Protein AF-A0A7T8JWN9-F1 (afdb_monomer)

Foldseek 3Di:
DFDWDFDDDDPPDPDPTDTDTDDDDDDDPPFWDDKDWDFDDDDPPNPDRDTFIWTWGDPDVVDIDIDTDDDDDPPPDD

Structure (mmCIF, N/CA/C/O backbone):
data_AF-A0A7T8JWN9-F1
#
_entry.id   AF-A0A7T8JWN9-F1
#
loop_
_atom_site.group_PDB
_atom_site.id
_atom_site.type_symbol
_atom_site.label_atom_id
_atom_site.label_alt_id
_atom_site.label_comp_id
_atom_site.label_asym_id
_atom_site.label_entity_id
_atom_site.label_seq_id
_atom_site.pdbx_PDB_ins_code
_atom_site.Cartn_x
_atom_site.Cartn_y
_atom_site.Cartn_z
_atom_site.occupancy
_atom_site.B_iso_or_equiv
_atom_site.auth_seq_id
_atom_site.auth_comp_id
_atom_site.auth_asym_id
_atom_site.auth_atom_id
_atom_site.pdbx_PDB_model_num
ATOM 1 N N . ALA A 1 1 ? -7.174 21.619 12.069 1.00 57.62 1 ALA A N 1
ATOM 2 C CA . ALA A 1 1 ? -6.261 22.504 12.825 1.00 57.62 1 ALA A CA 1
ATOM 3 C C . ALA A 1 1 ? -5.781 21.747 14.062 1.00 57.62 1 ALA A C 1
ATOM 5 O O . ALA A 1 1 ? -6.518 20.865 14.483 1.00 57.62 1 ALA A O 1
ATOM 6 N N . PRO A 1 2 ? -4.581 22.012 14.609 1.00 66.69 2 PRO A N 1
ATOM 7 C CA . PRO A 1 2 ? -4.125 21.319 15.812 1.00 66.69 2 PRO A CA 1
ATOM 8 C C . PRO A 1 2 ? -5.088 21.610 16.971 1.00 66.69 2 PRO A C 1
ATOM 10 O O . PRO A 1 2 ? -5.412 22.777 17.204 1.00 66.69 2 PRO A O 1
ATOM 13 N N . GLU A 1 3 ? -5.572 20.571 17.641 1.00 81.12 3 GLU A N 1
ATOM 14 C CA . GLU A 1 3 ? -6.556 20.668 18.724 1.00 81.12 3 GLU A CA 1
ATOM 15 C C . GLU A 1 3 ? -5.858 20.849 20.084 1.00 81.12 3 GLU A C 1
ATOM 17 O O . GLU A 1 3 ? -4.690 20.480 20.243 1.00 81.12 3 GLU A O 1
ATOM 22 N N . TRP A 1 4 ? -6.546 21.469 21.048 1.00 83.69 4 TRP A N 1
ATOM 23 C CA . TRP A 1 4 ? -6.057 21.615 22.420 1.00 83.69 4 TRP A CA 1
ATOM 24 C C . TRP A 1 4 ? -6.417 20.373 23.235 1.00 83.69 4 TRP A C 1
ATOM 26 O O . TRP A 1 4 ? -7.592 20.112 23.477 1.00 83.69 4 TRP A O 1
ATOM 36 N N . TYR A 1 5 ? -5.409 19.648 23.709 1.00 82.75 5 TYR A N 1
ATOM 37 C CA . TYR A 1 5 ? -5.577 18.482 24.571 1.00 82.75 5 TYR A CA 1
ATOM 38 C C . TYR A 1 5 ? -5.308 18.869 26.024 1.00 82.75 5 TYR A C 1
ATOM 40 O O . TYR A 1 5 ? -4.289 19.496 26.323 1.00 82.75 5 TYR A O 1
ATOM 48 N N . LYS A 1 6 ? -6.223 18.517 26.933 1.00 85.88 6 LYS A N 1
ATOM 49 C CA . LYS A 1 6 ? -6.038 18.742 28.372 1.00 85.88 6 LYS A CA 1
ATOM 50 C C . LYS A 1 6 ? -5.003 17.752 28.903 1.00 85.88 6 LYS A C 1
ATOM 52 O O . LYS A 1 6 ? -5.095 16.561 28.617 1.00 85.88 6 LYS A O 1
ATOM 57 N N . LEU A 1 7 ? -4.027 18.253 29.652 1.00 84.00 7 LEU A N 1
ATOM 58 C CA . LEU A 1 7 ? -3.040 17.415 30.324 1.00 84.00 7 LEU A CA 1
ATOM 59 C C . LEU A 1 7 ? -3.576 16.972 31.688 1.00 84.00 7 LEU A C 1
ATOM 61 O O . LEU A 1 7 ? -4.249 17.742 32.378 1.00 84.00 7 LEU A O 1
ATOM 65 N N . GLU A 1 8 ? -3.265 15.740 32.083 1.00 83.12 8 GLU A N 1
ATOM 66 C CA . GLU A 1 8 ? -3.451 15.301 33.465 1.00 83.12 8 GLU A CA 1
ATOM 67 C C . GLU A 1 8 ? -2.372 15.955 34.328 1.00 83.12 8 GLU A C 1
ATOM 69 O O . GLU A 1 8 ? -1.177 15.769 34.097 1.00 83.12 8 GLU A O 1
ATO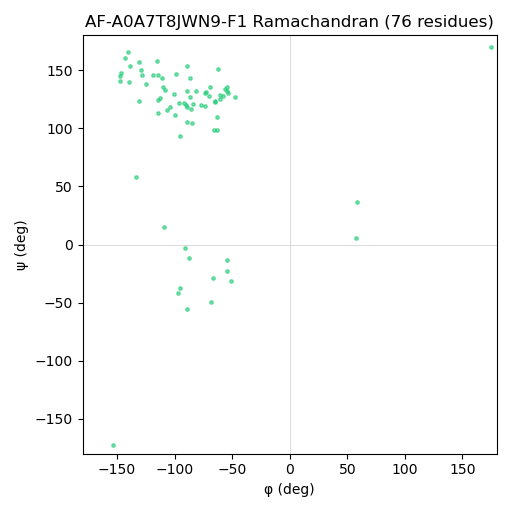M 74 N N . THR A 1 9 ? -2.788 16.760 35.303 1.00 78.56 9 THR A N 1
ATOM 75 C CA . THR A 1 9 ? -1.869 17.414 36.236 1.00 78.56 9 THR A CA 1
ATOM 76 C C . THR A 1 9 ? -1.802 16.635 37.547 1.00 78.56 9 THR A C 1
ATOM 78 O O . THR A 1 9 ? -2.774 16.018 37.988 1.00 78.56 9 THR A O 1
ATOM 81 N N . GLY A 1 10 ? -0.626 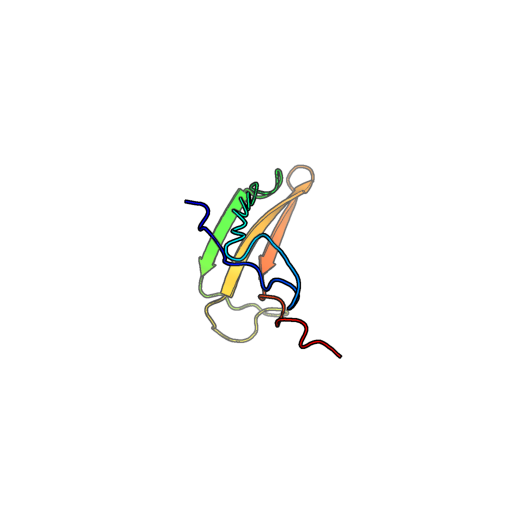16.633 38.180 1.00 78.19 10 GLY A N 1
ATOM 82 C CA . GLY A 1 10 ? -0.452 16.026 39.500 1.00 78.19 10 GLY A CA 1
ATOM 83 C C . GLY A 1 10 ? -1.313 16.727 40.557 1.00 78.19 10 GLY A C 1
ATOM 84 O O . GLY A 1 10 ? -1.566 17.926 40.461 1.00 78.19 10 GLY A O 1
ATOM 85 N N . LYS A 1 11 ? -1.728 15.991 41.599 1.00 73.00 11 LYS A N 1
ATOM 86 C CA . LYS A 1 11 ? -2.684 16.457 42.630 1.00 73.00 11 LYS A CA 1
ATOM 87 C C . LYS A 1 11 ? -2.298 17.769 43.339 1.00 73.00 11 LYS A C 1
ATOM 89 O O . LYS A 1 11 ? -3.187 18.453 43.829 1.00 73.00 11 LYS A O 1
ATOM 94 N N . ASN A 1 12 ? -1.012 18.130 43.353 1.00 72.94 12 ASN A N 1
ATOM 95 C CA . ASN A 1 12 ? -0.489 19.353 43.978 1.00 72.94 12 ASN A CA 1
ATOM 96 C C . ASN A 1 12 ? -0.012 20.410 42.962 1.00 72.94 12 ASN A C 1
ATOM 98 O O . ASN A 1 12 ? 0.714 21.329 43.332 1.00 72.94 12 ASN A O 1
ATOM 102 N N . SER A 1 13 ? -0.374 20.283 41.681 1.00 70.56 13 SER A N 1
ATOM 103 C CA . SER A 1 13 ? -0.007 21.277 40.670 1.00 70.56 13 SER A CA 1
ATOM 104 C C . SER A 1 13 ? -0.783 22.587 40.889 1.00 70.56 13 SER A C 1
ATOM 106 O O . SER A 1 13 ? -2.016 22.544 40.953 1.00 70.56 13 SER A O 1
ATOM 108 N N . PRO A 1 14 ? -0.109 23.751 40.973 1.00 72.06 14 PRO A N 1
ATOM 109 C CA . PRO A 1 14 ? -0.780 25.050 41.053 1.00 72.06 14 PRO A CA 1
ATOM 110 C C 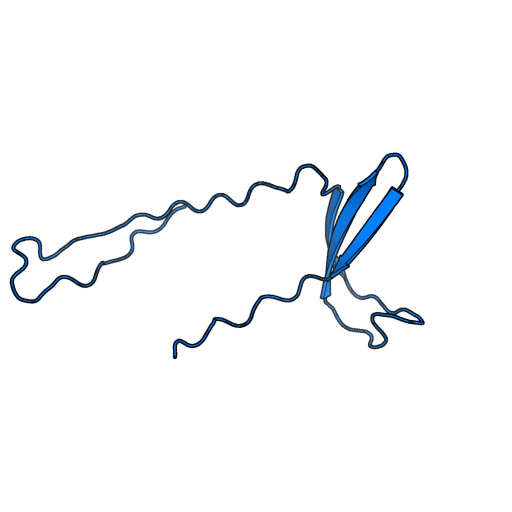. PRO A 1 14 ? -1.531 25.382 39.753 1.00 72.06 14 PRO A C 1
ATOM 112 O O . PRO A 1 14 ? -2.582 26.020 39.790 1.00 72.06 14 PRO A O 1
ATOM 115 N N . ASP A 1 15 ? -1.048 24.872 38.617 1.00 72.00 15 ASP A N 1
ATOM 116 C CA . ASP A 1 15 ? -1.721 24.954 37.326 1.00 72.00 15 ASP A CA 1
ATOM 117 C C . ASP A 1 15 ? -2.735 23.816 37.178 1.00 72.00 15 ASP A C 1
ATOM 119 O O . ASP A 1 15 ? -2.378 22.653 36.957 1.00 72.00 15 ASP A O 1
ATOM 123 N N . LYS A 1 16 ? -4.021 24.161 37.315 1.00 70.69 16 LYS A N 1
ATOM 124 C CA . LYS A 1 16 ? -5.158 23.228 37.204 1.00 70.69 16 LYS A CA 1
ATOM 125 C C . LYS A 1 16 ? -5.672 23.049 35.769 1.00 70.69 16 LYS A C 1
ATOM 127 O O . LYS A 1 16 ? -6.450 22.131 35.509 1.00 70.69 16 LYS A O 1
ATOM 132 N N . GLU A 1 17 ? -5.234 23.888 34.829 1.00 75.31 17 GLU A N 1
ATOM 133 C CA . GLU A 1 17 ? -5.698 23.872 33.435 1.00 75.31 17 GLU A CA 1
ATOM 134 C C . GLU A 1 17 ? -4.558 23.952 32.414 1.00 75.31 17 GLU A C 1
ATOM 136 O O . GLU A 1 17 ? -4.527 24.819 31.542 1.00 75.31 17 GLU A O 1
ATO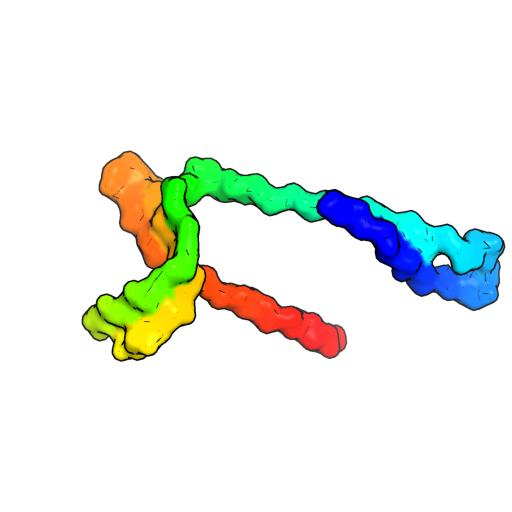M 141 N N . MET A 1 18 ? -3.630 22.998 32.465 1.00 81.44 18 MET A N 1
ATOM 142 C CA . MET A 1 18 ? -2.656 22.845 31.388 1.00 81.44 18 MET A CA 1
ATOM 143 C C . MET A 1 18 ? -3.293 22.232 30.137 1.00 81.44 18 MET A C 1
ATOM 145 O O . MET A 1 18 ? -3.948 21.184 30.182 1.00 81.44 18 MET A O 1
ATOM 149 N N . LYS A 1 19 ? -3.057 22.875 28.993 1.00 86.19 19 LYS A N 1
ATOM 150 C CA . LYS A 1 19 ? -3.446 22.385 27.670 1.00 86.19 19 LYS A CA 1
ATOM 151 C C . LYS A 1 19 ? -2.212 22.336 26.778 1.00 86.19 19 LYS A C 1
ATOM 153 O O . LYS A 1 19 ? -1.412 23.267 26.775 1.00 86.19 19 LYS A O 1
ATOM 158 N N . ILE A 1 20 ? -2.077 21.273 25.996 1.00 87.25 20 ILE A N 1
ATOM 159 C CA . ILE A 1 20 ? -1.046 21.141 24.966 1.00 87.25 20 ILE A CA 1
ATOM 160 C C . ILE A 1 20 ? -1.694 21.183 23.586 1.00 87.25 20 ILE A C 1
ATOM 162 O O . ILE A 1 20 ? -2.781 20.646 23.377 1.00 87.25 20 ILE A O 1
ATOM 166 N N . LYS A 1 21 ? -1.019 21.811 22.626 1.00 85.81 21 LYS A N 1
ATOM 167 C CA . LYS A 1 21 ? -1.426 21.816 21.223 1.00 85.81 21 LYS A CA 1
ATOM 168 C C . LYS A 1 21 ? -0.375 21.074 20.413 1.00 85.81 21 LYS A C 1
ATOM 170 O O . LYS A 1 21 ? 0.752 21.542 20.286 1.00 85.81 21 LYS A O 1
ATOM 175 N N . VAL A 1 22 ? -0.741 19.920 19.863 1.00 82.81 22 VAL A N 1
ATOM 176 C CA . VAL A 1 22 ? 0.186 19.088 19.083 1.00 82.81 22 VAL A CA 1
ATOM 177 C C . VAL A 1 22 ? -0.060 19.319 17.599 1.00 82.81 22 VAL A C 1
ATOM 179 O O . VAL A 1 22 ? -1.098 18.936 17.061 1.00 82.81 22 VAL A O 1
ATOM 182 N N . ALA A 1 23 ? 0.898 19.947 16.919 1.00 80.19 23 ALA A N 1
ATOM 183 C CA . ALA A 1 23 ? 0.877 20.066 15.468 1.00 80.19 23 ALA A CA 1
ATOM 184 C C . ALA A 1 23 ? 1.589 18.860 14.843 1.00 80.19 23 ALA A C 1
ATOM 186 O O . ALA A 1 23 ? 2.813 18.782 14.852 1.00 80.19 23 ALA A O 1
ATOM 187 N N . VAL A 1 24 ? 0.821 17.929 14.277 1.00 72.44 24 VAL A N 1
ATOM 188 C CA . VAL A 1 24 ? 1.382 16.836 13.474 1.00 72.44 24 VAL A CA 1
ATOM 189 C C . VAL A 1 24 ? 1.442 17.286 12.018 1.00 72.44 24 VAL A C 1
ATOM 191 O O . VAL A 1 24 ? 0.417 17.608 11.412 1.00 72.44 24 VAL A O 1
ATOM 194 N N . ARG A 1 25 ? 2.646 17.314 11.448 1.00 67.12 25 ARG A N 1
ATOM 195 C CA . ARG A 1 25 ? 2.862 17.474 10.009 1.00 67.12 25 ARG A CA 1
ATOM 196 C C . ARG A 1 25 ? 3.306 16.129 9.457 1.00 67.12 25 ARG A C 1
ATOM 198 O O . ARG A 1 25 ? 4.338 15.603 9.850 1.00 67.12 25 ARG A O 1
ATOM 205 N N . MET A 1 26 ? 2.479 15.553 8.594 1.00 67.12 26 MET A N 1
ATOM 206 C CA . MET A 1 26 ? 2.855 14.383 7.812 1.00 67.12 26 MET A CA 1
ATOM 207 C C . MET A 1 26 ? 3.344 14.897 6.465 1.00 67.12 26 MET A C 1
ATOM 209 O O . MET A 1 26 ? 2.530 15.150 5.576 1.00 67.12 26 MET A O 1
ATOM 213 N N . ASP A 1 27 ? 4.651 15.100 6.329 1.00 72.25 27 ASP A N 1
ATOM 214 C CA . ASP A 1 27 ? 5.215 15.457 5.033 1.00 72.25 27 ASP A CA 1
ATOM 215 C C . ASP A 1 27 ? 5.113 14.266 4.083 1.00 72.25 27 ASP A C 1
ATOM 217 O O . ASP A 1 27 ? 5.372 13.109 4.437 1.00 72.25 27 ASP A O 1
ATOM 221 N N . LYS A 1 28 ? 4.686 14.549 2.851 1.00 72.12 28 LYS A N 1
ATOM 222 C CA . LYS A 1 28 ? 4.642 13.547 1.792 1.00 72.12 28 LYS A CA 1
ATOM 223 C C . LYS A 1 28 ? 6.074 13.039 1.574 1.00 72.12 28 LYS A C 1
ATOM 225 O O . LYS A 1 28 ? 6.946 13.858 1.290 1.00 72.12 28 LYS A O 1
ATOM 230 N N . PRO A 1 29 ? 6.330 11.717 1.655 1.00 76.38 29 PRO A N 1
ATOM 231 C CA . PRO A 1 29 ? 7.658 11.188 1.382 1.00 76.38 29 PRO A CA 1
ATOM 232 C C . PRO A 1 29 ? 8.108 11.667 0.002 1.00 76.38 29 PRO A C 1
ATOM 234 O O . PRO A 1 29 ? 7.344 11.539 -0.956 1.00 76.38 29 PRO A O 1
ATOM 237 N N . MET A 1 30 ? 9.331 12.188 -0.110 1.00 78.69 30 MET A N 1
ATOM 238 C CA . MET A 1 30 ? 9.880 12.753 -1.355 1.00 78.69 30 MET A CA 1
ATOM 239 C C . MET A 1 30 ? 9.742 11.800 -2.556 1.00 78.69 30 MET A C 1
ATOM 241 O O . MET A 1 30 ? 9.512 12.213 -3.690 1.00 78.69 30 MET A O 1
ATOM 245 N N . ASN A 1 31 ? 9.791 10.497 -2.285 1.00 87.62 31 ASN A N 1
ATOM 246 C CA . ASN A 1 31 ? 9.730 9.451 -3.297 1.00 87.62 31 ASN A CA 1
ATOM 247 C C . ASN A 1 31 ? 8.304 8.963 -3.599 1.00 87.62 31 ASN A C 1
ATOM 249 O O . ASN A 1 31 ? 8.116 8.111 -4.469 1.00 87.62 31 ASN A O 1
ATOM 253 N N . MET A 1 32 ? 7.283 9.470 -2.904 1.00 90.25 32 MET A N 1
ATOM 254 C CA . MET A 1 32 ? 5.891 9.085 -3.125 1.00 90.25 32 MET A CA 1
ATOM 255 C C . MET A 1 32 ? 5.348 9.772 -4.377 1.00 90.25 32 MET A C 1
ATOM 257 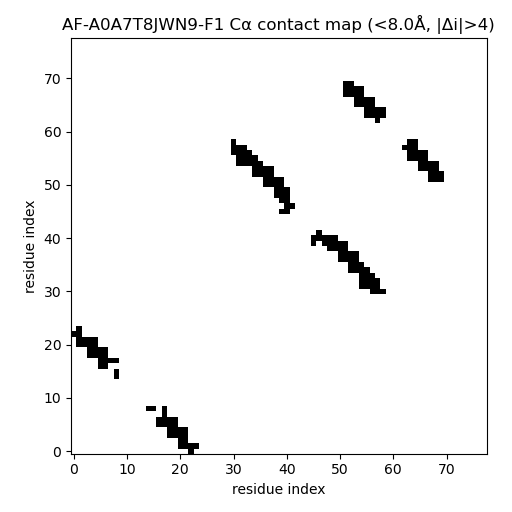O O . MET A 1 32 ? 5.241 10.995 -4.436 1.00 90.25 32 MET A O 1
ATOM 261 N N . LYS A 1 33 ? 4.917 8.995 -5.369 1.00 92.75 33 LYS A N 1
ATOM 262 C CA . LYS A 1 33 ? 4.302 9.539 -6.586 1.00 92.75 33 LYS A CA 1
ATOM 263 C C . LYS A 1 33 ? 2.798 9.680 -6.417 1.00 92.75 33 LYS A C 1
ATOM 265 O O . LYS A 1 33 ? 2.283 10.794 -6.461 1.00 92.75 33 LYS A O 1
ATOM 270 N N . HIS A 1 34 ? 2.115 8.595 -6.065 1.00 91.94 34 HIS A N 1
ATOM 271 C CA . HIS A 1 34 ? 0.663 8.572 -5.893 1.00 91.94 34 HIS A CA 1
ATOM 272 C C . HIS A 1 34 ? 0.251 7.745 -4.670 1.00 91.94 34 HIS A C 1
ATOM 274 O O . HIS A 1 34 ? 0.972 6.835 -4.260 1.00 91.94 34 HIS A O 1
ATOM 280 N N . CYS A 1 35 ? -0.903 8.056 -4.083 1.00 92.62 35 CYS A N 1
ATOM 281 C CA . CYS A 1 35 ? -1.461 7.314 -2.959 1.00 92.62 35 CYS A CA 1
ATOM 282 C C . CYS A 1 35 ? -2.989 7.309 -3.008 1.00 92.62 35 CYS A C 1
ATOM 284 O O . CYS A 1 35 ? -3.601 8.307 -3.387 1.00 92.62 35 CYS A O 1
ATOM 286 N N . GLY A 1 36 ? -3.600 6.207 -2.583 1.00 93.38 36 GLY A N 1
ATOM 287 C CA . GLY A 1 36 ? -5.052 6.107 -2.538 1.00 93.38 36 GLY A CA 1
ATOM 288 C C . GLY A 1 36 ? -5.558 4.726 -2.146 1.00 93.38 36 GLY A C 1
ATOM 289 O O . GLY A 1 36 ? -4.810 3.749 -2.072 1.00 93.38 36 GLY A O 1
ATOM 290 N N . TYR A 1 37 ? -6.861 4.646 -1.892 1.00 94.88 37 TYR A N 1
ATOM 291 C CA . TYR A 1 37 ? -7.530 3.371 -1.674 1.00 94.88 37 TYR A CA 1
ATOM 292 C C . TYR A 1 37 ? -7.966 2.768 -3.003 1.00 94.88 37 TYR A C 1
ATOM 294 O O . TYR A 1 37 ? -8.715 3.394 -3.747 1.00 94.88 37 TYR A O 1
ATOM 302 N N . MET A 1 38 ? -7.586 1.520 -3.251 1.00 94.88 38 MET A N 1
ATOM 303 C CA . MET A 1 38 ? -8.026 0.773 -4.430 1.00 94.88 38 MET A CA 1
ATOM 304 C C . MET A 1 38 ? -8.247 -0.701 -4.091 1.00 94.88 38 MET A C 1
ATOM 306 O O . MET A 1 38 ? -7.765 -1.209 -3.069 1.00 94.88 38 MET A O 1
ATOM 310 N N . TYR A 1 39 ? -9.011 -1.380 -4.942 1.00 94.81 39 TYR A N 1
ATOM 311 C CA . TYR A 1 39 ? -9.101 -2.834 -4.944 1.00 94.81 39 TYR A CA 1
ATOM 312 C C . TYR A 1 39 ? -8.014 -3.385 -5.860 1.00 94.81 39 TYR A C 1
ATOM 314 O O . TYR A 1 39 ? -7.833 -2.899 -6.970 1.00 94.81 39 TYR A O 1
ATOM 322 N N . ALA A 1 40 ? -7.279 -4.381 -5.377 1.00 92.81 40 ALA A N 1
ATOM 323 C CA . ALA A 1 40 ? -6.249 -5.045 -6.162 1.00 92.81 40 ALA A CA 1
ATOM 324 C C . ALA A 1 40 ? -6.165 -6.523 -5.782 1.00 92.81 40 ALA A C 1
ATOM 326 O O . ALA A 1 40 ? -6.373 -6.895 -4.616 1.00 92.81 40 ALA A O 1
ATOM 327 N N . MET A 1 41 ? -5.816 -7.341 -6.771 1.00 94.19 41 MET A N 1
ATOM 328 C CA . MET A 1 41 ? -5.565 -8.768 -6.637 1.00 94.19 41 MET A CA 1
ATOM 329 C C . MET A 1 41 ? -4.355 -9.152 -7.484 1.00 94.19 41 MET A C 1
ATOM 331 O O . MET A 1 41 ? -4.176 -8.635 -8.582 1.00 94.19 41 MET A O 1
ATOM 335 N N . GLY A 1 42 ? -3.510 -10.030 -6.951 1.00 92.62 42 GLY A N 1
ATOM 336 C CA . GLY A 1 42 ? -2.292 -10.484 -7.613 1.00 92.62 42 GLY A CA 1
ATOM 337 C C . GLY A 1 42 ? -2.047 -11.975 -7.404 1.00 92.62 42 GLY A C 1
ATOM 338 O O . GLY A 1 42 ? -2.653 -12.608 -6.537 1.00 92.62 42 GLY A O 1
ATOM 339 N N . LYS A 1 43 ? -1.135 -12.529 -8.211 1.00 93.75 43 LYS A N 1
ATOM 340 C CA . LYS A 1 43 ? -0.778 -13.957 -8.203 1.00 93.75 43 LYS A CA 1
ATOM 341 C C . LYS A 1 43 ? -0.048 -14.362 -6.914 1.00 93.75 43 LYS A C 1
ATOM 343 O O . LYS A 1 43 ? -0.443 -15.316 -6.246 1.00 93.75 43 LYS A O 1
ATOM 348 N N . SER A 1 44 ? 0.985 -13.607 -6.532 1.00 95.56 44 SER A N 1
ATOM 349 C CA . SER A 1 44 ? 1.815 -13.906 -5.350 1.00 95.56 44 SER A CA 1
ATOM 350 C C . SER A 1 44 ? 1.380 -13.121 -4.110 1.00 95.56 44 SER A C 1
ATOM 352 O O . SER A 1 44 ? 1.285 -13.681 -3.018 1.00 95.56 44 SER A O 1
ATOM 354 N N . VAL A 1 45 ? 1.059 -11.836 -4.281 1.00 93.62 45 VAL A N 1
ATOM 355 C CA . VAL A 1 45 ? 0.623 -10.923 -3.214 1.00 93.62 45 VAL A CA 1
ATOM 356 C C . VAL A 1 45 ? -0.817 -10.472 -3.432 1.00 93.62 45 VAL A C 1
ATOM 358 O O . VAL A 1 45 ? -1.335 -10.517 -4.542 1.00 93.62 45 VAL A O 1
ATOM 361 N N . TRP A 1 46 ? -1.477 -10.036 -2.354 1.00 93.56 46 TRP A N 1
ATOM 362 C CA . TRP A 1 46 ? -2.846 -9.504 -2.404 1.00 93.56 46 TRP A CA 1
ATOM 363 C C . TRP A 1 46 ? -3.896 -10.480 -2.968 1.00 93.56 46 TRP A C 1
ATOM 365 O O . TRP A 1 46 ? -4.865 -10.054 -3.578 1.00 93.56 46 TRP A O 1
ATOM 375 N N . LYS A 1 47 ? -3.773 -11.781 -2.673 1.00 94.50 47 LYS A N 1
ATOM 376 C CA . LYS A 1 47 ? -4.635 -12.878 -3.175 1.00 94.50 47 LYS A CA 1
ATOM 377 C C . LYS A 1 47 ? -6.153 -12.733 -2.943 1.00 94.50 47 LYS A C 1
ATOM 379 O O . LYS A 1 47 ? -6.929 -13.491 -3.503 1.00 94.50 47 LYS A O 1
ATOM 384 N N . LYS A 1 48 ? -6.587 -11.800 -2.088 1.00 93.19 48 LYS A N 1
ATOM 385 C CA . LYS A 1 48 ? -8.007 -11.506 -1.824 1.00 93.19 48 LYS A CA 1
ATOM 386 C C . LYS A 1 48 ? -8.387 -10.165 -2.445 1.00 93.19 48 LYS A C 1
ATOM 388 O O . LYS A 1 48 ? -7.688 -9.180 -2.170 1.00 93.19 48 LYS A O 1
ATOM 393 N N . TRP A 1 49 ? -9.514 -10.116 -3.158 1.00 94.81 49 TRP A N 1
ATOM 394 C CA . TRP A 1 49 ? -10.138 -8.876 -3.625 1.00 94.81 49 TRP A CA 1
ATOM 395 C C . TRP A 1 49 ? -10.623 -8.057 -2.423 1.00 94.81 49 TRP A C 1
ATOM 397 O O . TRP A 1 49 ? -11.636 -8.357 -1.797 1.00 94.81 49 TRP A O 1
ATOM 407 N N . LYS A 1 50 ? -9.825 -7.070 -2.017 1.00 93.50 50 LYS A N 1
ATOM 408 C CA . LYS A 1 50 ? -10.076 -6.251 -0.827 1.00 93.50 50 LYS A CA 1
ATOM 409 C C . LYS A 1 50 ? -9.544 -4.845 -1.059 1.00 93.50 50 LYS A C 1
ATOM 411 O O . LYS A 1 50 ? -8.440 -4.691 -1.583 1.00 93.50 50 LYS A O 1
ATOM 416 N N . LYS A 1 51 ? -10.289 -3.841 -0.590 1.00 93.69 51 LYS A N 1
ATOM 417 C CA . LYS A 1 51 ? -9.838 -2.448 -0.547 1.00 93.69 51 LYS A CA 1
ATOM 418 C C . LYS A 1 51 ? -8.653 -2.321 0.411 1.00 93.69 51 LYS A C 1
ATOM 420 O O . LYS A 1 51 ? -8.753 -2.695 1.583 1.00 93.69 51 LYS A O 1
ATOM 425 N N . ARG A 1 52 ? -7.522 -1.822 -0.082 1.00 94.62 52 ARG A N 1
ATOM 426 C CA . ARG A 1 52 ? -6.320 -1.530 0.718 1.00 94.62 52 ARG A CA 1
ATOM 427 C C . ARG A 1 52 ? -5.838 -0.123 0.379 1.00 94.62 52 ARG A C 1
ATOM 429 O O . ARG A 1 52 ? -6.156 0.392 -0.691 1.00 94.62 52 ARG A O 1
ATOM 436 N N . TYR A 1 53 ? -5.095 0.495 1.291 1.00 93.56 53 TYR A N 1
ATOM 437 C CA . TYR A 1 53 ? -4.410 1.749 0.999 1.00 93.56 53 TYR A CA 1
ATOM 438 C C . TYR A 1 53 ? -3.086 1.440 0.312 1.00 93.56 53 TYR A C 1
ATOM 440 O O . TYR A 1 53 ? -2.256 0.719 0.873 1.00 93.56 53 TYR A O 1
ATOM 448 N N . PHE A 1 54 ? -2.907 1.951 -0.897 1.00 94.31 54 PHE A N 1
ATOM 449 C CA . PHE A 1 54 ? -1.728 1.724 -1.714 1.00 94.31 54 PHE A CA 1
ATOM 450 C C . PHE A 1 54 ? -0.949 3.013 -1.915 1.00 94.31 54 PHE A C 1
ATOM 452 O O . PHE A 1 54 ? -1.518 4.101 -2.021 1.00 94.31 54 PHE A O 1
ATOM 459 N N . VAL A 1 55 ? 0.367 2.864 -1.984 1.00 93.50 55 VAL A N 1
ATOM 460 C CA . VAL A 1 55 ? 1.311 3.948 -2.217 1.00 93.50 55 VAL A CA 1
ATOM 461 C C . VAL A 1 55 ? 2.257 3.523 -3.330 1.00 93.50 55 VAL A C 1
ATOM 463 O O . VAL A 1 55 ? 2.906 2.483 -3.229 1.00 93.50 55 VAL A O 1
ATOM 466 N N . LEU A 1 56 ? 2.322 4.327 -4.387 1.00 94.38 56 LEU A N 1
ATOM 467 C CA . LEU A 1 56 ? 3.309 4.196 -5.451 1.00 94.38 56 LEU A CA 1
ATOM 468 C C . LEU A 1 56 ? 4.543 5.012 -5.068 1.00 94.38 56 LEU A C 1
ATOM 470 O O . LEU A 1 56 ? 4.455 6.237 -4.920 1.00 94.38 56 LEU A O 1
ATOM 474 N N . ILE A 1 57 ? 5.681 4.340 -4.927 1.00 94.06 57 ILE A N 1
ATOM 475 C CA . ILE A 1 57 ? 6.962 4.950 -4.566 1.00 94.06 57 ILE A CA 1
ATOM 476 C C . ILE A 1 57 ? 7.996 4.745 -5.672 1.00 94.06 57 ILE A C 1
ATOM 478 O O . ILE A 1 57 ? 8.009 3.712 -6.339 1.00 94.06 57 ILE A O 1
ATOM 482 N N . GLN A 1 58 ? 8.872 5.728 -5.855 1.00 95.25 58 GLN A N 1
ATOM 483 C CA . GLN A 1 58 ? 10.054 5.616 -6.705 1.00 95.25 58 GLN A CA 1
ATOM 484 C C . GLN A 1 58 ? 11.241 5.139 -5.862 1.00 95.25 58 GLN A C 1
ATOM 486 O O . GLN A 1 58 ? 11.594 5.781 -4.876 1.00 95.25 58 GLN A O 1
ATOM 491 N N . VAL A 1 59 ? 11.843 4.012 -6.238 1.00 93.88 59 VAL A N 1
ATOM 492 C CA . VAL A 1 59 ? 12.977 3.418 -5.507 1.00 93.88 59 VAL A CA 1
ATOM 493 C C . VAL A 1 59 ? 14.307 3.856 -6.120 1.00 93.88 59 VAL A C 1
ATOM 495 O O . VAL A 1 59 ? 15.258 4.133 -5.399 1.00 93.88 59 VAL A O 1
ATOM 498 N N . SER A 1 60 ? 14.358 3.969 -7.447 1.00 93.62 60 SER A N 1
ATOM 499 C CA . SER A 1 60 ? 15.510 4.489 -8.187 1.00 93.62 60 SER A CA 1
ATOM 500 C C . SER A 1 60 ? 15.056 5.087 -9.522 1.00 93.62 60 SER A C 1
ATOM 502 O O . SER A 1 60 ? 13.857 5.265 -9.771 1.00 93.62 60 SER A O 1
ATOM 504 N N . GLN A 1 61 ? 15.999 5.459 -10.385 1.00 93.50 61 GLN A N 1
ATOM 505 C CA . GLN A 1 61 ? 15.677 5.906 -11.735 1.00 93.50 61 GLN A CA 1
ATOM 506 C C . GLN A 1 61 ? 14.908 4.799 -12.474 1.00 93.50 61 GLN A C 1
ATOM 508 O O . GLN A 1 61 ? 15.313 3.639 -12.468 1.00 93.50 61 GLN A O 1
ATOM 513 N N . TYR A 1 62 ? 13.755 5.154 -13.042 1.00 93.56 62 TYR A N 1
ATOM 514 C CA . TYR A 1 62 ? 12.848 4.248 -13.764 1.00 93.56 62 TYR A CA 1
ATOM 515 C C . TYR A 1 62 ? 12.329 3.024 -12.980 1.00 93.56 62 TYR A C 1
ATOM 517 O O . TYR A 1 62 ? 11.596 2.216 -13.54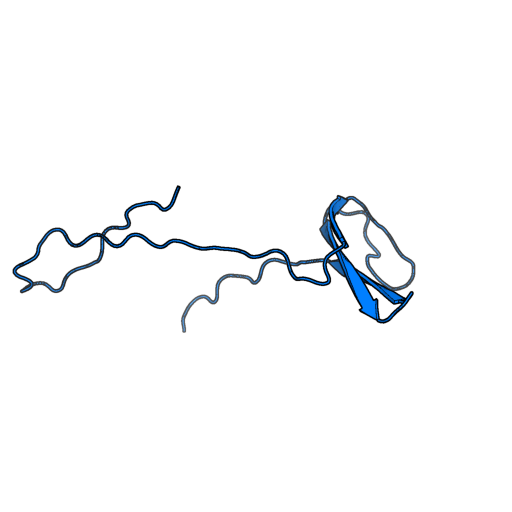4 1.00 93.56 62 TYR A O 1
ATOM 525 N N . THR A 1 63 ? 12.623 2.905 -11.680 1.00 95.62 63 THR A N 1
ATOM 526 C CA . THR A 1 63 ? 12.189 1.775 -10.848 1.00 95.62 63 THR A CA 1
ATOM 527 C C . THR A 1 63 ? 11.193 2.229 -9.794 1.00 95.62 63 THR A C 1
ATOM 52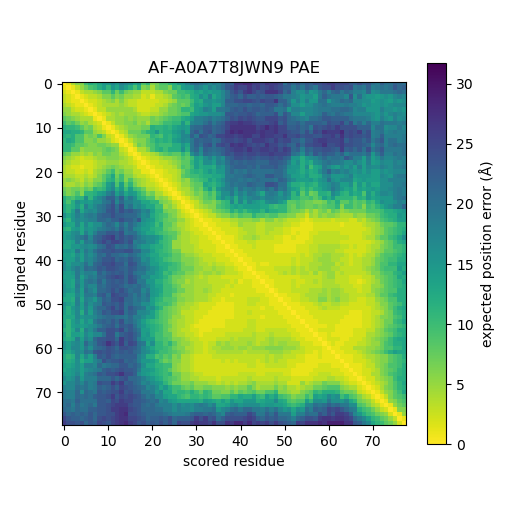9 O O . THR A 1 63 ? 11.470 3.117 -8.978 1.00 95.62 63 THR A O 1
ATOM 532 N N . PHE A 1 64 ? 10.036 1.571 -9.773 1.00 95.06 64 PHE A N 1
ATOM 533 C CA . PHE A 1 64 ? 8.922 1.901 -8.894 1.00 95.06 64 PHE A CA 1
ATOM 534 C C . PHE A 1 64 ? 8.429 0.667 -8.144 1.00 95.06 64 PHE A C 1
ATOM 536 O O . PHE A 1 64 ? 8.487 -0.451 -8.651 1.00 95.06 64 PHE A O 1
ATOM 543 N N . ALA A 1 65 ? 7.898 0.885 -6.944 1.00 94.81 65 ALA A N 1
ATOM 544 C CA . ALA A 1 65 ? 7.252 -0.146 -6.147 1.00 94.81 65 ALA A CA 1
ATOM 545 C C . ALA A 1 65 ? 5.861 0.310 -5.699 1.00 94.81 65 ALA A C 1
ATOM 547 O O . ALA A 1 65 ? 5.628 1.488 -5.421 1.00 94.81 65 ALA A O 1
ATOM 548 N N . ILE A 1 66 ? 4.934 -0.645 -5.608 1.00 93.81 66 ILE A N 1
ATOM 549 C CA . ILE A 1 66 ? 3.611 -0.439 -5.019 1.00 93.81 66 ILE A CA 1
ATOM 550 C C . ILE A 1 66 ? 3.608 -1.084 -3.637 1.00 93.81 66 ILE A C 1
ATOM 552 O O . ILE A 1 66 ? 3.750 -2.299 -3.497 1.00 93.81 66 ILE A O 1
ATOM 556 N N . CYS A 1 67 ? 3.405 -0.271 -2.608 1.00 91.88 67 CYS A N 1
ATOM 557 C CA . CYS A 1 67 ? 3.357 -0.715 -1.222 1.00 91.88 67 CYS A CA 1
ATOM 558 C C . CYS A 1 67 ? 1.927 -0.606 -0.694 1.00 91.88 67 CYS A C 1
ATOM 560 O O . CYS A 1 67 ? 1.260 0.405 -0.901 1.00 91.88 67 CYS A O 1
ATOM 562 N N . SER A 1 68 ? 1.445 -1.626 0.019 1.00 91.88 68 SER A N 1
ATOM 563 C CA . SER A 1 68 ? 0.172 -1.533 0.741 1.00 91.88 68 SER A CA 1
ATOM 564 C C . SER A 1 68 ? 0.422 -1.167 2.201 1.00 91.88 68 SER A C 1
ATOM 566 O O . SER A 1 68 ? 1.094 -1.928 2.902 1.00 91.88 68 SER A O 1
ATOM 568 N N . TYR A 1 69 ? -0.147 -0.063 2.679 1.00 86.19 69 TYR A N 1
ATOM 569 C CA . TYR A 1 69 ? -0.058 0.319 4.087 1.00 86.19 69 TYR A CA 1
ATOM 570 C C . TYR A 1 69 ? -1.101 -0.443 4.913 1.00 86.19 69 TYR A C 1
ATOM 572 O O . TYR A 1 69 ? -2.280 -0.507 4.550 1.00 86.19 69 TYR A O 1
ATOM 580 N N . LYS A 1 70 ? -0.670 -1.015 6.039 1.00 80.25 70 LYS A N 1
ATOM 581 C CA . LYS A 1 70 ? -1.563 -1.486 7.099 1.00 80.25 70 LYS A CA 1
ATOM 582 C C . LYS A 1 70 ? -1.300 -0.613 8.324 1.00 80.25 70 LYS A C 1
ATOM 584 O O . LYS A 1 70 ? -0.142 -0.545 8.734 1.00 80.25 70 LYS A O 1
ATOM 589 N N . PRO A 1 71 ? -2.323 0.045 8.894 1.00 73.56 71 PRO A N 1
ATOM 590 C CA . PRO A 1 71 ? -2.135 0.807 10.117 1.00 73.56 71 PRO A CA 1
ATOM 591 C C . PRO A 1 71 ? -1.554 -0.110 11.191 1.00 73.56 71 PRO A C 1
ATOM 593 O O . PRO A 1 71 ? -1.996 -1.252 11.356 1.00 73.56 71 PRO A O 1
ATOM 596 N N . LYS A 1 72 ? -0.525 0.379 11.881 1.00 69.88 72 LYS A N 1
ATOM 597 C CA . LYS A 1 72 ? 0.050 -0.324 13.023 1.00 69.88 72 LYS A CA 1
ATOM 598 C C . LYS A 1 72 ? -1.034 -0.364 14.098 1.00 69.88 72 LYS A C 1
ATOM 600 O O . LYS A 1 72 ? -1.563 0.686 14.458 1.00 69.88 72 LYS A O 1
ATOM 605 N N . SER A 1 73 ? -1.395 -1.556 14.571 1.00 64.56 73 SER A N 1
ATOM 606 C CA . SER A 1 73 ? -2.267 -1.664 15.739 1.00 64.56 73 SER A CA 1
ATOM 607 C C . SER A 1 73 ? -1.632 -0.859 16.876 1.00 64.56 73 SER A C 1
ATOM 609 O O . SER A 1 73 ? -0.409 -0.954 17.043 1.00 64.56 73 SER A O 1
ATOM 611 N N . PRO A 1 74 ? -2.410 -0.050 17.618 1.00 60.16 74 PRO A N 1
ATOM 612 C CA . PRO A 1 74 ? -1.869 0.688 18.746 1.00 60.16 74 PRO A CA 1
ATOM 613 C C . PRO A 1 74 ? -1.170 -0.307 19.669 1.00 60.16 74 PRO A C 1
ATOM 615 O O . PRO A 1 74 ? -1.711 -1.374 19.971 1.00 60.16 74 PRO A O 1
ATOM 618 N N . ILE A 1 75 ? 0.067 0.015 20.044 1.00 59.03 75 ILE A N 1
ATOM 619 C CA . ILE A 1 75 ? 0.819 -0.753 21.030 1.00 59.03 75 ILE A CA 1
ATOM 620 C C . ILE A 1 75 ? 0.020 -0.608 22.324 1.00 59.03 75 ILE A C 1
ATOM 622 O O . ILE A 1 75 ? 0.066 0.433 22.972 1.00 59.03 75 ILE A O 1
ATOM 626 N N . ARG A 1 76 ? -0.797 -1.614 22.648 1.00 50.06 76 ARG A N 1
ATOM 627 C CA . ARG A 1 76 ? -1.423 -1.726 23.962 1.00 50.06 76 ARG A CA 1
ATOM 628 C C . ARG A 1 76 ? -0.254 -1.894 24.927 1.00 50.06 76 ARG A C 1
ATOM 630 O O . ARG A 1 76 ? 0.460 -2.890 24.819 1.00 50.06 76 ARG A O 1
ATOM 637 N N . GLY A 1 77 ? -0.002 -0.870 25.741 1.00 52.97 77 GLY A N 1
ATOM 638 C CA . GLY A 1 77 ? 1.077 -0.870 26.721 1.00 52.97 77 GLY A CA 1
ATOM 639 C C . GLY A 1 77 ? 1.056 -2.169 27.520 1.00 52.97 77 GLY A C 1
ATOM 640 O O . GLY A 1 77 ? 0.002 -2.576 28.013 1.00 52.97 77 GLY A O 1
ATOM 641 N N . LYS A 1 78 ? 2.205 -2.838 27.554 1.00 35.66 78 LYS A N 1
ATOM 642 C CA . LYS A 1 78 ? 2.600 -3.588 28.738 1.00 35.66 78 LYS A CA 1
ATOM 643 C C . LYS A 1 78 ? 3.266 -2.603 29.682 1.00 35.66 78 LYS A C 1
ATOM 645 O O . LYS A 1 78 ? 3.942 -1.695 29.144 1.00 35.66 78 LYS A O 1
#

Secondary structure (DSSP, 8-state):
-PPEEEPPPPTT-S-S--EEE-----PPPTTEEEEEEE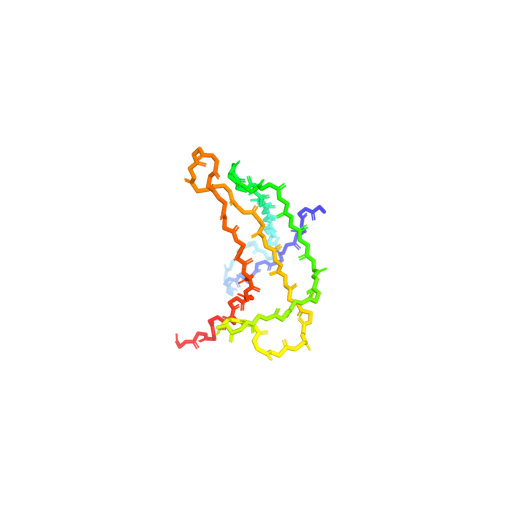EE--SSS--S-EEEEEEEEEEETTEEEEEEE-PPPP----

Solvent-accessible surface area (backbone atoms on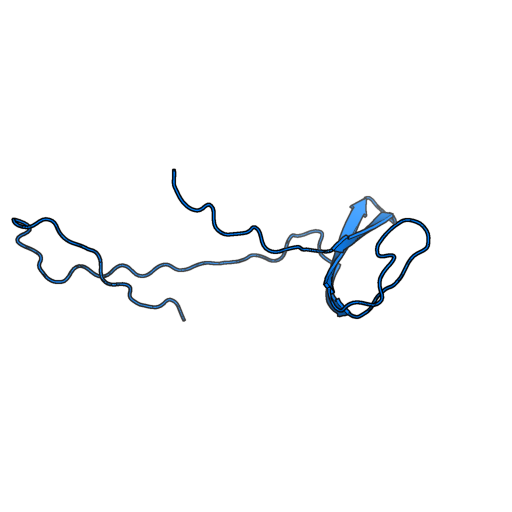ly — not comparable to full-atom values): 5299 Å² total; per-residue (Å²): 128,66,55,78,43,76,58,90,64,62,97,82,48,91,64,85,79,51,65,47,70,63,78,84,80,84,74,78,58,91,46,54,76,49,74,51,78,46,72,49,68,42,94,90,53,54,78,55,89,45,79,43,41,38,36,36,32,53,80,52,88,100,35,73,47,81,45,75,66,71,84,76,74,80,80,74,80,127

Organism: Caligus rogercresseyi (NCBI:txid217165)

InterPro domains:
  IPR001849 Pleckstrin homology domain [PS50003] (31-78)
  IPR011993 PH-like domain superfamily [G3DSA:2.30.29.30] (31-76)
  IPR033227 Calcium-dependent secretion activator [PTHR12166] (2-72)
  IPR057457 CAPS, C2 domain [PF25341] (1-28)

Radius of gyration: 20.53 Å; Cα contacts (8 Å, |Δi|>4): 99; chains: 1; bounding box: 26×39×58 Å

Nearest PDB structures (foldseek):
  7vs3-assembly1_A  TM=6.473E-01  e=3.598E-06  Rattus norvegicus
  6ok1-assembly1_D  TM=3.657E-01  e=4.376E+00  Thermomonospora curvata DSM 43183
  6ah0-assembly1_v  TM=3.798E-01  e=7.664E+00  Homo sapiens
  8qzs-assembly1_8  TM=3.029E-01  e=8.681E+00  Homo sapiens

Sequence (78 aa):
APEWYKLETGKNSPDKEMKIKVAVRMDKPMNMKHCGYMYAMGKSVWKKWKKRYFVLIQVSQYTFAICSYKPKSPIRGK

pLDDT: mean 83.16, std 12.92, range [35.66, 95.62]

Mean predicted aligned error: 11.33 Å